Protein AF-F1W3H5-F1 (afdb_monomer_lite)

Radius of gyration: 28.34 Å; chains: 1; bounding box: 72×30×97 Å

Sequence (175 aa):
MPRRPPRSATGFAAATALFAIALFVLLGFVASNNARNGARAEFFHSTKDQMVAQRDLIANMLVLCRTVYPDGDNGSGFQKPYPVTPGDFLVSSLKCPKPNVSIWAGDASAMTPRPLAGFAPWRYLNDVTGVSISITALEAGSTFHRNLLDAVIAKVGSTQAVRSGDTLTITLVSP

pLDDT: mean 88.73, std 10.32, range [51.62, 98.06]

Foldseek 3Di:
DDDDPPDDPPVVVVVVVVVVVVVVVVVVVVVVVVVVVVVLVVLLVVLLVLVLVLVVLLLVLQVVQCVVCVVQACPQPFPGQGWAQDPVQASQCTAGSPPRHGSCPDPSVVVRRDDDPQKDGKGWHTHPQGTKIKIFGPDFPDPSQVVSLVVNCVVVDVVQWDDDRRMIMGHSTGD

Structure (mmCIF, N/CA/C/O backbone):
data_AF-F1W3H5-F1
#
_entry.id   AF-F1W3H5-F1
#
loop_
_atom_site.group_PDB
_atom_site.id
_atom_site.type_symbol
_atom_site.label_atom_id
_atom_site.label_alt_id
_atom_site.label_comp_id
_atom_site.label_asym_id
_atom_site.label_entity_id
_atom_site.label_seq_id
_atom_site.pdbx_PDB_ins_code
_atom_site.Cartn_x
_atom_site.Cartn_y
_atom_site.Cartn_z
_atom_site.occupancy
_atom_site.B_iso_or_equiv
_atom_site.auth_seq_id
_atom_site.auth_comp_id
_atom_site.auth_asym_id
_atom_site.auth_atom_id
_atom_site.pdbx_PDB_model_num
ATOM 1 N N . MET A 1 1 ? 53.454 -5.506 -72.165 1.00 51.62 1 MET A N 1
ATOM 2 C CA . MET A 1 1 ? 52.913 -6.040 -70.894 1.00 51.62 1 MET A CA 1
ATOM 3 C C . MET A 1 1 ? 52.067 -4.963 -70.212 1.00 51.62 1 MET A C 1
ATOM 5 O O . MET A 1 1 ? 52.634 -3.967 -69.780 1.00 51.62 1 MET A O 1
ATOM 9 N N . PRO A 1 2 ? 50.731 -5.099 -70.169 1.00 54.53 2 PRO A N 1
ATOM 10 C CA . PRO A 1 2 ? 49.841 -4.120 -69.541 1.00 54.53 2 PRO A CA 1
ATOM 11 C C . PRO A 1 2 ? 49.825 -4.277 -68.008 1.00 54.53 2 PRO A C 1
ATOM 13 O O . PRO A 1 2 ? 49.448 -5.327 -67.488 1.00 54.53 2 PRO A O 1
ATOM 16 N N . ARG A 1 3 ? 50.235 -3.232 -67.272 1.00 59.84 3 ARG A N 1
ATOM 17 C CA . ARG A 1 3 ? 50.103 -3.158 -65.805 1.00 59.84 3 ARG A CA 1
ATOM 18 C C . ARG A 1 3 ? 48.629 -2.942 -65.450 1.00 59.84 3 ARG A C 1
ATOM 20 O O . ARG A 1 3 ? 48.068 -1.899 -65.772 1.00 59.84 3 ARG A O 1
ATOM 27 N N . ARG A 1 4 ? 47.996 -3.919 -64.791 1.00 58.81 4 ARG A N 1
ATOM 28 C CA . ARG A 1 4 ? 46.657 -3.742 -64.203 1.00 58.81 4 ARG A CA 1
ATOM 29 C C . ARG A 1 4 ? 46.739 -2.715 -63.062 1.00 58.81 4 ARG A C 1
ATOM 31 O O . ARG A 1 4 ? 47.658 -2.829 -62.249 1.00 58.81 4 ARG A O 1
ATOM 38 N N . PRO A 1 5 ? 45.814 -1.742 -62.972 1.00 60.59 5 PRO A N 1
ATOM 39 C CA . PRO A 1 5 ? 45.798 -0.805 -61.858 1.00 60.59 5 PRO A CA 1
ATOM 40 C C . PRO A 1 5 ? 45.490 -1.546 -60.546 1.00 60.59 5 PRO A C 1
ATOM 42 O O . PRO A 1 5 ? 44.733 -2.526 -60.561 1.00 60.59 5 PRO A O 1
ATOM 45 N N . PRO A 1 6 ? 46.071 -1.112 -59.413 1.00 61.16 6 PRO A N 1
ATOM 46 C CA . PRO A 1 6 ? 45.784 -1.702 -58.114 1.00 61.16 6 PRO A CA 1
ATOM 47 C C . PRO A 1 6 ? 44.285 -1.581 -57.831 1.00 61.16 6 PRO A C 1
ATOM 49 O O . PRO A 1 6 ? 43.706 -0.497 -57.902 1.00 61.16 6 PRO A O 1
ATOM 52 N N . ARG A 1 7 ? 43.637 -2.718 -57.552 1.00 58.59 7 ARG A N 1
ATOM 53 C CA . ARG A 1 7 ? 42.231 -2.750 -57.145 1.00 58.59 7 ARG A CA 1
ATOM 54 C C . ARG A 1 7 ? 42.077 -1.898 -55.883 1.00 58.59 7 ARG A C 1
ATOM 56 O O . ARG A 1 7 ? 42.722 -2.159 -54.876 1.00 58.59 7 ARG A O 1
ATOM 63 N N . SER A 1 8 ? 41.240 -0.875 -56.012 1.00 55.62 8 SER A N 1
ATOM 64 C CA . SER A 1 8 ? 40.825 0.124 -55.028 1.00 55.62 8 SER A CA 1
ATOM 65 C C . SER A 1 8 ? 40.880 -0.345 -53.560 1.00 55.62 8 SER A C 1
ATOM 67 O O . SER A 1 8 ? 39.942 -0.956 -53.049 1.00 55.62 8 SER A O 1
ATOM 69 N N . ALA A 1 9 ? 41.978 -0.028 -52.865 1.00 59.03 9 ALA A N 1
ATOM 70 C CA . ALA A 1 9 ? 42.151 -0.261 -51.427 1.00 59.03 9 ALA A CA 1
ATOM 71 C C . ALA A 1 9 ? 41.175 0.567 -50.562 1.00 59.03 9 ALA A C 1
ATOM 73 O O . ALA A 1 9 ? 40.945 0.252 -49.395 1.00 59.03 9 ALA A O 1
ATOM 74 N N . THR A 1 10 ? 40.556 1.602 -51.138 1.00 59.06 10 THR A N 1
ATOM 75 C CA . THR A 1 10 ? 39.587 2.469 -50.457 1.00 59.06 10 THR A CA 1
ATOM 76 C C . THR A 1 10 ? 38.257 1.767 -50.177 1.00 59.06 10 THR A C 1
ATOM 78 O O . THR A 1 10 ? 37.626 2.066 -49.168 1.00 59.06 10 THR A O 1
ATOM 81 N N . GLY A 1 11 ? 37.853 0.784 -50.993 1.00 62.31 11 GLY A N 1
ATOM 82 C CA . GLY A 1 11 ? 36.617 0.020 -50.763 1.00 62.31 11 GLY A CA 1
ATOM 83 C C . GLY A 1 11 ? 36.686 -0.887 -49.529 1.00 62.31 11 GLY A C 1
ATOM 84 O O . GLY A 1 11 ? 35.730 -0.963 -48.760 1.00 62.31 11 GLY A O 1
ATOM 85 N N . PHE A 1 12 ? 37.838 -1.523 -49.295 1.00 68.81 12 PHE A N 1
ATOM 86 C CA . PHE A 1 12 ? 38.057 -2.362 -48.112 1.00 68.81 12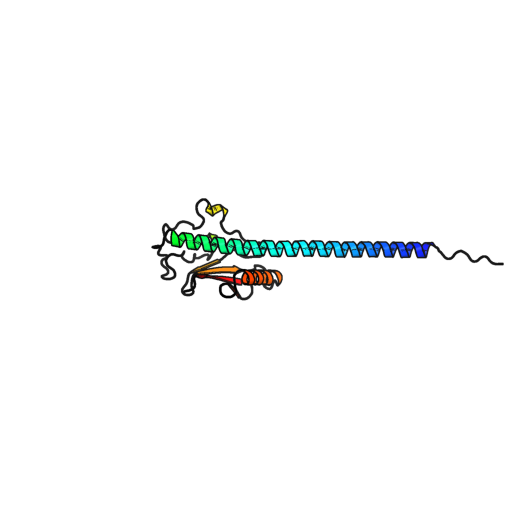 PHE A CA 1
ATOM 87 C C . PHE A 1 12 ? 38.146 -1.528 -46.827 1.00 68.81 12 PHE A C 1
ATOM 89 O O . PHE A 1 12 ? 37.549 -1.905 -45.824 1.00 68.81 12 PHE A O 1
ATOM 96 N N . ALA A 1 13 ? 38.826 -0.376 -46.869 1.00 70.50 13 ALA A N 1
ATOM 97 C CA . ALA A 1 13 ? 38.930 0.534 -45.727 1.00 70.50 13 ALA A CA 1
ATOM 98 C C . ALA A 1 13 ? 37.578 1.170 -45.342 1.00 70.50 13 ALA A C 1
ATOM 100 O O . ALA A 1 13 ? 37.280 1.337 -44.161 1.00 70.50 13 ALA A O 1
ATOM 101 N N . ALA A 1 14 ? 36.732 1.492 -46.325 1.00 71.75 14 ALA A N 1
ATOM 102 C CA . ALA A 1 14 ? 35.384 1.993 -46.065 1.00 71.75 14 ALA A CA 1
ATOM 103 C C . ALA A 1 14 ? 34.482 0.915 -45.437 1.00 71.75 14 ALA A C 1
ATOM 105 O O . ALA A 1 14 ? 33.750 1.197 -44.490 1.00 71.75 14 ALA A O 1
ATOM 106 N N . ALA A 1 15 ? 34.564 -0.331 -45.914 1.00 75.56 15 ALA A N 1
ATOM 107 C CA . ALA A 1 15 ? 33.793 -1.441 -45.359 1.00 75.56 15 ALA A CA 1
ATOM 108 C C . ALA A 1 15 ? 34.195 -1.764 -43.910 1.00 75.56 15 ALA A C 1
ATOM 110 O O . ALA A 1 15 ? 33.321 -1.953 -43.064 1.00 75.56 15 ALA A O 1
ATOM 111 N N . THR A 1 16 ? 35.494 -1.776 -43.592 1.00 78.50 16 THR A N 1
ATOM 112 C CA . THR A 1 16 ? 35.966 -1.998 -42.215 1.00 78.50 16 THR A CA 1
ATOM 113 C C . THR A 1 16 ? 35.574 -0.857 -41.279 1.00 78.50 16 THR A C 1
ATOM 115 O O . THR A 1 16 ? 35.165 -1.121 -40.149 1.00 78.50 16 THR A O 1
ATOM 118 N N . ALA A 1 17 ? 35.614 0.396 -41.744 1.00 78.94 17 ALA A N 1
ATOM 119 C CA . ALA A 1 17 ? 35.144 1.543 -40.968 1.00 78.94 17 ALA A CA 1
ATOM 120 C C . ALA A 1 17 ? 33.636 1.462 -40.665 1.00 78.94 17 ALA A C 1
ATOM 122 O O . ALA A 1 17 ? 33.226 1.670 -39.524 1.00 78.94 17 ALA A O 1
ATOM 123 N N . LEU A 1 18 ? 32.808 1.096 -41.650 1.00 83.62 18 LEU A N 1
ATOM 124 C CA . LEU A 1 18 ? 31.365 0.916 -41.449 1.00 83.62 18 LEU A CA 1
ATOM 125 C C . LEU A 1 18 ? 31.054 -0.237 -40.486 1.00 83.62 18 LEU A C 1
ATOM 127 O O . LEU A 1 18 ? 30.187 -0.093 -39.625 1.00 83.62 18 LEU A O 1
ATOM 131 N N . PHE A 1 19 ? 31.794 -1.346 -40.575 1.00 86.44 19 PHE A N 1
ATOM 132 C CA . PHE A 1 19 ? 31.677 -2.450 -39.619 1.00 86.44 19 PHE A CA 1
ATOM 133 C C . PHE A 1 19 ? 32.046 -2.028 -38.193 1.00 86.44 19 PHE A C 1
ATOM 135 O O . PHE A 1 19 ? 31.337 -2.379 -37.251 1.00 86.44 19 PHE A O 1
ATOM 142 N N . ALA A 1 20 ? 33.115 -1.245 -38.023 1.00 80.56 20 ALA A N 1
ATOM 143 C CA . ALA A 1 20 ? 33.510 -0.734 -36.714 1.00 80.56 20 ALA A CA 1
ATOM 144 C C . ALA A 1 20 ? 32.428 0.180 -36.116 1.00 80.56 20 ALA A C 1
ATOM 146 O O . ALA A 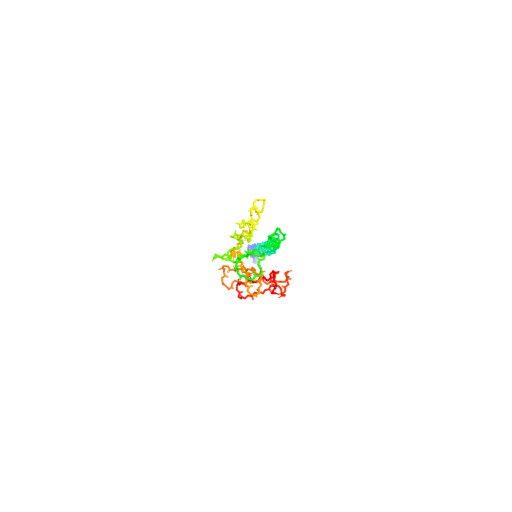1 20 ? 32.055 0.012 -34.957 1.00 80.56 20 ALA A O 1
ATOM 147 N N . ILE A 1 21 ? 31.865 1.096 -36.910 1.00 84.75 21 ILE A N 1
ATOM 148 C CA . ILE A 1 21 ? 30.775 1.980 -36.467 1.00 84.75 21 ILE A CA 1
ATOM 149 C C . ILE A 1 21 ? 29.539 1.164 -36.068 1.00 84.75 21 ILE A C 1
ATOM 151 O O . ILE A 1 21 ? 28.978 1.394 -34.998 1.00 84.75 21 ILE A O 1
ATOM 155 N N . ALA A 1 22 ? 29.140 0.179 -36.879 1.00 82.25 22 ALA A N 1
ATOM 156 C CA . ALA A 1 22 ? 28.014 -0.697 -36.561 1.00 82.25 22 ALA A CA 1
ATOM 157 C C . ALA A 1 22 ? 28.231 -1.453 -35.239 1.00 82.25 22 ALA A C 1
ATOM 159 O O . ALA A 1 22 ? 27.316 -1.538 -34.418 1.00 82.25 22 ALA A O 1
ATOM 160 N N . LEU A 1 23 ? 29.452 -1.937 -34.990 1.00 87.38 23 LEU A N 1
ATOM 161 C CA . LEU A 1 23 ? 29.807 -2.591 -33.733 1.00 87.38 23 LEU A CA 1
ATOM 162 C C . LEU A 1 23 ? 29.679 -1.636 -32.536 1.00 87.38 23 LEU A C 1
ATOM 164 O O . LEU A 1 23 ? 29.082 -2.005 -31.526 1.00 87.38 23 LEU A O 1
ATOM 168 N N . PHE A 1 24 ? 30.173 -0.399 -32.648 1.00 82.62 24 PHE A N 1
ATOM 169 C CA . PHE A 1 24 ? 30.051 0.595 -31.575 1.00 82.62 24 PHE A CA 1
ATOM 170 C C . PHE A 1 24 ? 28.596 0.964 -31.273 1.00 82.62 24 PHE A C 1
ATOM 172 O O . PHE A 1 24 ? 28.231 1.088 -30.104 1.00 82.62 24 PHE A O 1
ATOM 179 N N . VAL A 1 25 ? 27.747 1.087 -32.297 1.00 87.50 25 VAL A N 1
ATOM 180 C CA . VAL A 1 25 ? 26.312 1.354 -32.108 1.00 87.50 25 VAL A CA 1
ATOM 181 C C . VAL A 1 25 ? 25.629 0.192 -31.383 1.00 87.50 25 VAL A C 1
ATOM 183 O O . VAL A 1 25 ? 24.865 0.426 -30.446 1.00 87.50 25 VAL A O 1
ATOM 186 N N . LEU A 1 26 ? 25.933 -1.057 -31.752 1.00 83.00 26 LEU A N 1
ATOM 187 C CA . LEU A 1 26 ? 25.385 -2.238 -31.078 1.00 83.00 26 LEU A CA 1
ATOM 188 C C . LEU A 1 26 ? 25.827 -2.316 -29.612 1.00 83.00 26 LEU A C 1
ATOM 190 O O . LEU A 1 26 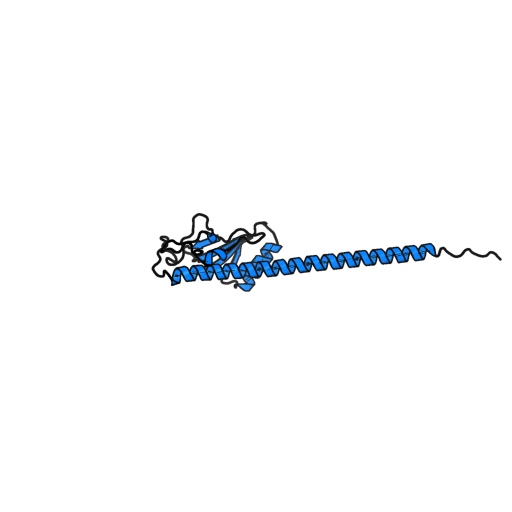? 24.995 -2.545 -28.736 1.00 83.00 26 LEU A O 1
ATOM 194 N N . LEU A 1 27 ? 27.108 -2.065 -29.326 1.00 80.50 27 LEU A N 1
ATOM 195 C CA . LEU A 1 27 ? 27.617 -2.022 -27.952 1.00 80.50 27 LEU A CA 1
ATOM 196 C C . LEU A 1 27 ? 26.957 -0.900 -27.139 1.00 80.50 27 LEU A C 1
ATOM 198 O O . LEU A 1 27 ? 26.564 -1.125 -25.995 1.00 80.50 27 LEU A O 1
ATOM 202 N N . GLY A 1 28 ? 26.764 0.279 -27.7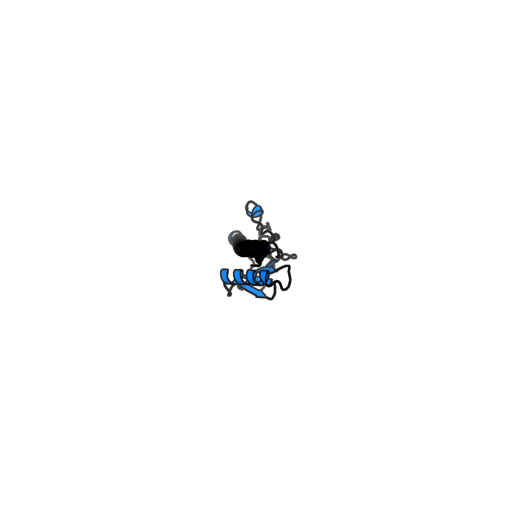39 1.00 73.19 28 GLY A N 1
ATOM 203 C CA . GLY A 1 28 ? 26.042 1.391 -27.117 1.00 73.19 28 GLY A CA 1
ATOM 204 C C . GLY A 1 28 ? 24.581 1.051 -26.811 1.00 73.19 28 GLY A C 1
ATOM 205 O O . GLY A 1 28 ? 24.087 1.357 -25.724 1.00 73.19 28 GLY A O 1
ATOM 206 N N . PHE A 1 29 ? 23.896 0.360 -27.724 1.00 80.69 29 PHE A N 1
ATOM 207 C CA . PHE A 1 29 ? 22.524 -0.103 -27.516 1.00 80.69 29 PHE A CA 1
ATOM 208 C C . PHE A 1 29 ? 22.429 -1.135 -26.384 1.00 80.69 29 PHE A C 1
ATOM 210 O O . PHE A 1 29 ? 21.586 -0.997 -25.498 1.00 80.69 29 PHE A O 1
ATOM 217 N N . VAL A 1 30 ? 23.321 -2.130 -26.364 1.00 76.12 30 VAL A N 1
ATOM 218 C CA . VAL A 1 30 ? 23.376 -3.148 -25.300 1.00 76.12 30 VAL A CA 1
ATOM 219 C C . VAL A 1 30 ? 23.664 -2.504 -23.942 1.00 76.12 30 VAL A C 1
ATOM 221 O O . VAL A 1 30 ? 22.967 -2.793 -22.968 1.00 76.12 30 VAL A O 1
ATOM 224 N N . ALA A 1 31 ? 24.630 -1.584 -23.876 1.00 69.56 31 ALA A N 1
ATOM 225 C CA . ALA A 1 31 ? 24.945 -0.849 -22.654 1.00 69.56 31 ALA A CA 1
ATOM 226 C C . ALA A 1 31 ? 23.751 -0.010 -22.164 1.00 69.56 31 ALA A C 1
ATOM 228 O O . ALA A 1 31 ? 23.416 -0.045 -20.979 1.00 69.56 31 ALA A O 1
ATOM 229 N N . SER A 1 32 ? 23.056 0.685 -23.072 1.00 76.81 32 SER A N 1
ATOM 230 C CA . SER A 1 32 ? 21.858 1.467 -22.742 1.00 76.81 32 SER A CA 1
ATOM 231 C C . SER A 1 32 ? 20.715 0.590 -22.224 1.00 76.81 32 SER A C 1
ATOM 233 O O . SER A 1 32 ? 20.063 0.936 -21.236 1.00 76.81 32 SER A O 1
ATOM 235 N N . ASN A 1 33 ? 20.491 -0.570 -22.846 1.00 75.12 33 ASN A N 1
ATOM 236 C CA . ASN A 1 33 ? 19.457 -1.508 -22.424 1.00 75.12 33 ASN A CA 1
ATOM 237 C C . ASN A 1 33 ? 19.751 -2.081 -21.028 1.00 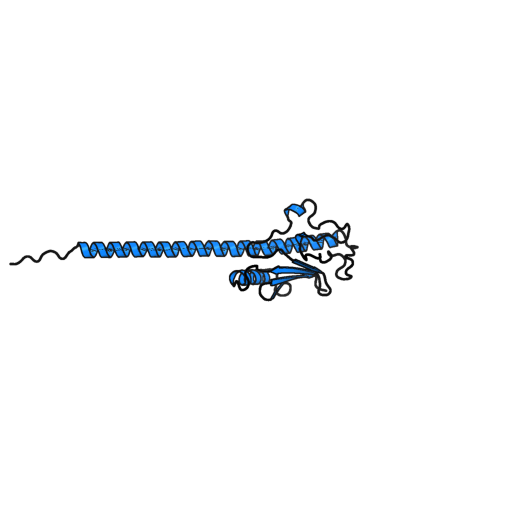75.12 33 ASN A C 1
ATOM 239 O O . ASN A 1 33 ? 18.869 -2.100 -20.171 1.00 75.12 33 ASN A O 1
ATOM 243 N N . ASN A 1 34 ? 21.003 -2.466 -20.760 1.00 73.50 34 ASN A N 1
ATOM 244 C CA . ASN A 1 34 ? 21.418 -2.951 -19.442 1.00 73.50 34 ASN A CA 1
ATOM 245 C C . ASN A 1 34 ? 21.270 -1.882 -18.352 1.00 73.50 34 ASN A C 1
ATOM 247 O O . ASN A 1 34 ? 20.738 -2.182 -17.285 1.00 73.50 34 ASN A O 1
ATOM 251 N N . ALA A 1 35 ? 21.659 -0.633 -18.627 1.00 74.56 35 ALA A N 1
ATOM 252 C CA . ALA A 1 35 ? 21.497 0.466 -17.676 1.00 74.56 35 ALA A CA 1
ATOM 253 C C . ALA A 1 35 ? 20.017 0.719 -17.329 1.00 74.56 35 ALA A C 1
ATOM 255 O O . ALA A 1 35 ? 19.662 0.870 -16.160 1.00 74.56 35 ALA A O 1
ATOM 256 N N . ARG A 1 36 ? 19.127 0.699 -18.332 1.00 78.00 36 ARG A N 1
ATOM 257 C CA . ARG A 1 36 ? 17.677 0.864 -18.127 1.00 78.00 36 ARG A CA 1
ATOM 258 C C . ARG A 1 36 ? 17.063 -0.297 -17.346 1.00 78.00 36 ARG A C 1
ATOM 260 O O . ARG A 1 36 ? 16.213 -0.067 -16.488 1.00 78.00 36 ARG A O 1
ATOM 267 N N . ASN A 1 37 ? 17.487 -1.528 -17.627 1.00 81.69 37 ASN A N 1
ATOM 268 C CA . ASN A 1 37 ? 16.997 -2.712 -16.921 1.00 81.69 37 ASN A CA 1
ATOM 269 C C . ASN A 1 37 ? 17.465 -2.737 -15.461 1.00 81.69 37 ASN A C 1
ATOM 271 O O . ASN A 1 37 ? 16.663 -3.048 -14.584 1.00 81.69 37 ASN A O 1
ATOM 275 N N . GLY A 1 38 ? 18.712 -2.336 -15.195 1.00 84.62 38 GLY A N 1
ATOM 276 C CA . GLY A 1 38 ? 19.236 -2.185 -13.836 1.00 84.62 38 GLY A CA 1
ATOM 277 C C . GLY A 1 38 ? 18.439 -1.167 -13.020 1.00 84.62 38 GLY A C 1
ATOM 278 O O . GLY A 1 38 ? 17.921 -1.506 -11.960 1.00 84.62 38 GLY A O 1
ATOM 279 N N . ALA A 1 39 ? 18.233 0.037 -13.563 1.00 84.31 39 ALA A N 1
ATOM 280 C CA . ALA A 1 39 ? 17.453 1.081 -12.893 1.00 84.31 39 ALA A CA 1
ATOM 281 C C . ALA A 1 39 ? 15.998 0.652 -12.615 1.00 84.31 39 ALA A C 1
ATOM 283 O O . ALA A 1 39 ? 15.442 0.957 -11.562 1.00 84.31 39 ALA A O 1
ATOM 284 N N . ARG A 1 40 ? 15.372 -0.094 -13.538 1.00 85.69 40 ARG A N 1
ATOM 285 C CA . ARG A 1 40 ? 14.020 -0.644 -13.340 1.00 85.69 40 ARG A CA 1
ATOM 286 C C . ARG A 1 40 ? 13.972 -1.700 -12.241 1.00 85.69 40 ARG A C 1
ATOM 288 O O . ARG A 1 40 ? 13.027 -1.694 -11.456 1.00 85.69 40 ARG A O 1
ATOM 295 N N . ALA A 1 41 ? 14.956 -2.594 -12.187 1.00 88.00 41 ALA A N 1
ATOM 296 C CA . ALA A 1 41 ? 15.039 -3.611 -11.143 1.00 88.00 41 ALA A CA 1
ATOM 297 C C . ALA A 1 41 ? 15.251 -2.970 -9.764 1.00 88.00 41 ALA A C 1
ATOM 299 O O . ALA A 1 41 ? 14.559 -3.318 -8.811 1.00 88.00 41 ALA A O 1
ATOM 300 N N . GLU A 1 42 ? 16.140 -1.983 -9.668 1.00 89.69 42 GLU A N 1
ATOM 301 C CA . GLU A 1 42 ? 16.373 -1.238 -8.430 1.00 89.69 42 GLU A CA 1
ATOM 302 C C . GLU A 1 42 ? 15.115 -0.489 -7.972 1.00 89.69 42 GLU A C 1
ATOM 304 O O . GLU A 1 42 ? 14.712 -0.602 -6.813 1.00 89.69 42 GLU A O 1
ATOM 309 N N . PHE A 1 43 ? 14.428 0.193 -8.893 1.00 89.56 43 PHE A N 1
ATOM 310 C CA . PHE A 1 43 ? 13.157 0.855 -8.603 1.00 89.56 43 PHE A CA 1
ATOM 311 C C . PHE A 1 43 ? 12.080 -0.130 -8.127 1.00 89.56 43 PHE A C 1
ATOM 313 O O . PHE A 1 43 ? 11.352 0.157 -7.174 1.00 89.56 43 PHE A O 1
ATOM 320 N N . PHE A 1 44 ? 11.996 -1.304 -8.758 1.00 93.69 44 PHE A N 1
ATOM 321 C CA . PHE A 1 44 ? 11.078 -2.369 -8.363 1.00 93.69 44 PHE A CA 1
ATOM 322 C C . PHE A 1 44 ? 11.362 -2.852 -6.937 1.00 93.69 44 PHE A C 1
ATOM 324 O O . PHE A 1 44 ? 10.451 -2.902 -6.111 1.00 93.69 44 PHE A O 1
ATOM 331 N N . HIS A 1 45 ? 12.622 -3.168 -6.626 1.00 93.69 45 HIS A N 1
ATOM 332 C CA . HIS A 1 45 ? 13.020 -3.629 -5.298 1.00 93.69 45 HIS A CA 1
ATOM 333 C C . HIS A 1 45 ? 12.778 -2.566 -4.227 1.00 93.69 45 HIS A C 1
ATOM 335 O O . HIS A 1 45 ? 12.122 -2.865 -3.231 1.00 93.69 45 HIS A O 1
ATOM 341 N N . SER A 1 46 ? 13.215 -1.330 -4.476 1.00 94.31 46 SER A N 1
ATOM 342 C CA . SER A 1 46 ? 13.039 -0.201 -3.560 1.00 94.31 46 SER A CA 1
ATOM 343 C C . SER A 1 46 ? 11.562 0.070 -3.270 1.00 94.31 46 SER A C 1
ATOM 345 O O . SER A 1 46 ? 11.163 0.159 -2.112 1.00 94.31 46 SER A O 1
ATOM 347 N N . THR A 1 47 ? 10.715 0.107 -4.302 1.00 94.81 47 THR A N 1
ATOM 348 C CA . THR A 1 47 ? 9.275 0.357 -4.130 1.00 94.81 47 THR A CA 1
ATOM 349 C C . THR A 1 47 ? 8.590 -0.788 -3.382 1.00 94.81 47 THR A C 1
ATOM 351 O O . THR A 1 47 ? 7.783 -0.548 -2.485 1.00 94.81 47 THR A O 1
ATOM 354 N N . LYS A 1 48 ? 8.939 -2.041 -3.694 1.00 95.56 48 LYS A N 1
ATOM 355 C CA . LYS A 1 48 ? 8.433 -3.221 -2.979 1.00 95.56 48 LYS A CA 1
ATOM 356 C C . LYS A 1 48 ? 8.849 -3.199 -1.501 1.00 95.56 48 LYS A C 1
ATOM 358 O O . LYS A 1 48 ? 8.014 -3.445 -0.635 1.00 95.56 48 LYS A O 1
ATOM 363 N N . ASP A 1 49 ? 10.105 -2.878 -1.193 1.00 95.19 49 ASP A N 1
ATOM 364 C CA . ASP A 1 49 ? 10.579 -2.791 0.195 1.00 95.19 49 ASP A CA 1
ATOM 365 C C . ASP A 1 49 ? 9.919 -1.618 0.943 1.00 95.19 49 ASP A C 1
ATOM 367 O O . ASP A 1 49 ? 9.517 -1.776 2.096 1.00 95.19 49 ASP A O 1
ATOM 371 N N . GLN A 1 50 ? 9.695 -0.479 0.276 1.00 95.50 50 GLN A N 1
ATOM 372 C CA . GLN A 1 50 ? 8.926 0.640 0.831 1.00 95.50 50 GLN A CA 1
ATOM 373 C C . GLN A 1 50 ? 7.470 0.260 1.130 1.00 95.50 50 GLN A C 1
ATOM 375 O O . GLN A 1 50 ? 6.957 0.639 2.180 1.00 95.50 50 GLN A O 1
ATOM 380 N N . MET A 1 51 ? 6.803 -0.505 0.257 1.00 96.50 51 MET A N 1
ATOM 381 C CA . MET A 1 51 ? 5.441 -0.994 0.514 1.00 96.50 51 MET A CA 1
ATOM 382 C C . MET A 1 51 ? 5.365 -1.866 1.760 1.00 96.50 51 MET A C 1
ATOM 384 O O . MET A 1 51 ? 4.470 -1.682 2.584 1.00 96.50 51 MET A O 1
ATOM 388 N N . VAL A 1 52 ? 6.304 -2.802 1.902 1.00 96.44 52 VAL A N 1
ATOM 389 C CA . VAL A 1 52 ? 6.364 -3.694 3.066 1.00 96.44 52 VAL A CA 1
ATOM 390 C C . VAL A 1 52 ? 6.640 -2.887 4.335 1.00 96.44 52 VAL A C 1
ATOM 392 O O . VAL A 1 52 ? 5.914 -3.033 5.314 1.00 96.44 52 VAL A O 1
ATOM 395 N N . ALA A 1 53 ? 7.601 -1.961 4.294 1.00 95.69 53 ALA A N 1
ATOM 396 C CA . ALA A 1 53 ? 7.910 -1.092 5.426 1.00 95.69 53 ALA A CA 1
ATOM 397 C C . ALA A 1 53 ? 6.714 -0.213 5.837 1.00 95.69 53 ALA A C 1
ATOM 399 O O . ALA A 1 53 ? 6.423 -0.087 7.025 1.00 95.69 53 ALA A O 1
ATOM 400 N N . GLN A 1 54 ? 5.987 0.364 4.872 1.00 96.00 54 GLN A N 1
ATOM 401 C CA . GLN A 1 54 ? 4.772 1.130 5.160 1.00 96.00 54 GLN A CA 1
ATOM 402 C C . GLN A 1 54 ? 3.675 0.247 5.758 1.00 96.00 54 GLN A C 1
ATOM 404 O O . GLN A 1 54 ? 3.053 0.654 6.736 1.00 96.00 54 GLN A O 1
ATOM 409 N N . ARG A 1 55 ? 3.459 -0.966 5.234 1.00 95.88 55 ARG A N 1
ATOM 410 C CA . ARG A 1 55 ? 2.511 -1.928 5.815 1.00 95.88 55 ARG A CA 1
ATOM 411 C C . ARG A 1 55 ? 2.847 -2.228 7.272 1.00 95.88 55 ARG A C 1
ATOM 413 O O . ARG A 1 55 ? 1.954 -2.178 8.115 1.00 95.88 55 ARG A O 1
ATOM 420 N N . ASP A 1 56 ? 4.108 -2.538 7.565 1.00 95.81 56 ASP A N 1
ATOM 421 C CA . ASP A 1 56 ? 4.544 -2.904 8.916 1.00 95.81 56 ASP A CA 1
ATOM 422 C C . ASP A 1 56 ? 4.411 -1.727 9.878 1.00 95.81 56 ASP A C 1
ATOM 424 O O . ASP A 1 56 ? 3.925 -1.887 10.996 1.00 95.81 56 ASP A O 1
ATOM 428 N N . LEU A 1 57 ? 4.751 -0.522 9.420 1.00 95.50 57 LEU A N 1
ATOM 429 C CA . LEU A 1 57 ? 4.525 0.696 10.181 1.00 95.50 57 LEU A CA 1
ATOM 430 C C . LEU A 1 57 ? 3.037 0.893 10.505 1.00 95.50 57 LEU A C 1
ATOM 432 O O . LEU A 1 57 ? 2.695 1.129 11.660 1.00 95.50 57 LEU A O 1
ATOM 436 N N . ILE A 1 58 ? 2.148 0.770 9.514 1.00 96.31 58 ILE A N 1
ATOM 437 C CA . ILE A 1 58 ? 0.701 0.921 9.721 1.00 96.31 58 ILE A CA 1
ATOM 438 C C . ILE A 1 58 ? 0.195 -0.111 10.729 1.00 96.31 58 ILE A C 1
ATOM 440 O O . ILE A 1 58 ? -0.505 0.249 11.674 1.00 96.31 58 ILE A O 1
ATOM 444 N N . ALA A 1 59 ? 0.586 -1.377 10.570 1.00 96.00 59 ALA A N 1
ATOM 445 C CA . ALA A 1 59 ? 0.221 -2.442 11.496 1.00 96.00 59 ALA A CA 1
ATOM 446 C C . ALA A 1 59 ? 0.698 -2.142 12.927 1.00 96.00 59 ALA A C 1
ATOM 448 O O . ALA A 1 59 ? -0.089 -2.242 13.868 1.00 96.00 59 ALA A O 1
ATOM 449 N N . ASN A 1 60 ? 1.947 -1.701 13.090 1.00 94.94 60 ASN A N 1
ATOM 450 C CA . ASN A 1 60 ? 2.510 -1.350 14.391 1.00 94.94 60 ASN A CA 1
ATOM 451 C C . ASN A 1 60 ? 1.776 -0.173 15.042 1.00 94.94 60 ASN A C 1
ATOM 453 O O . ASN A 1 60 ? 1.478 -0.235 16.231 1.00 94.94 60 ASN A O 1
ATOM 457 N N . MET A 1 61 ? 1.421 0.867 14.282 1.00 94.81 61 MET A N 1
ATOM 458 C CA . MET A 1 61 ? 0.675 2.011 14.820 1.00 94.81 61 MET A CA 1
ATOM 459 C C . MET A 1 61 ? -0.759 1.639 15.214 1.00 94.81 61 MET A C 1
ATOM 461 O O . MET A 1 61 ? -1.262 2.103 16.237 1.00 94.81 61 MET A O 1
ATOM 465 N N . LEU A 1 62 ? -1.407 0.752 14.455 1.00 94.88 62 LEU A N 1
ATOM 466 C CA . LEU A 1 62 ? -2.720 0.207 14.811 1.00 94.88 62 LEU A CA 1
ATOM 467 C C . LEU A 1 62 ? -2.660 -0.624 16.099 1.00 94.88 62 LEU A C 1
ATOM 469 O O . LEU A 1 62 ? -3.501 -0.459 16.985 1.00 94.88 62 LEU A O 1
ATOM 473 N N . VAL A 1 63 ? -1.649 -1.488 16.226 1.00 94.19 63 VAL A N 1
ATOM 474 C CA . VAL A 1 63 ? -1.404 -2.271 17.446 1.00 94.19 63 VAL A CA 1
ATOM 475 C C . VAL A 1 63 ? -1.077 -1.358 18.625 1.00 94.19 63 VAL A C 1
ATOM 477 O O . VAL A 1 63 ? -1.577 -1.591 19.724 1.00 94.19 63 VAL A O 1
ATOM 480 N N . LEU A 1 64 ? -0.302 -0.293 18.411 1.00 92.12 64 LEU A N 1
ATOM 481 C CA . LEU A 1 64 ? 0.004 0.695 19.439 1.00 92.12 64 LEU A CA 1
ATOM 482 C C . LEU A 1 64 ? -1.266 1.393 19.937 1.00 92.12 64 LEU A C 1
ATOM 484 O O . LEU A 1 64 ? -1.475 1.424 21.147 1.00 92.12 64 LEU A O 1
ATOM 488 N N . CYS A 1 65 ? -2.151 1.869 19.049 1.00 91.25 65 CYS A N 1
ATOM 489 C CA . CYS A 1 65 ? -3.447 2.428 19.465 1.00 91.25 65 CYS A CA 1
ATOM 490 C C . CYS A 1 65 ? -4.214 1.461 20.366 1.00 91.25 65 CYS A C 1
ATOM 492 O O . CYS A 1 65 ? -4.670 1.855 21.436 1.00 91.25 65 CYS A O 1
ATOM 494 N N . ARG A 1 66 ? -4.329 0.194 19.955 1.00 92.75 66 ARG A N 1
ATOM 495 C CA . ARG A 1 66 ? -5.017 -0.834 20.743 1.00 92.75 66 ARG A CA 1
ATOM 496 C C . ARG A 1 66 ? -4.338 -1.082 22.090 1.00 92.75 66 ARG A C 1
ATOM 498 O O . ARG A 1 66 ? -5.019 -1.320 23.077 1.00 92.75 66 ARG A O 1
ATOM 505 N N . THR A 1 67 ? -3.011 -1.083 22.125 1.00 92.25 67 THR A N 1
ATOM 506 C CA . THR A 1 67 ? -2.238 -1.422 23.330 1.00 92.25 67 THR A CA 1
ATOM 507 C C . THR A 1 67 ? -2.285 -0.291 24.351 1.00 92.25 67 THR A C 1
ATOM 509 O O . THR A 1 67 ? -2.410 -0.545 25.544 1.00 92.25 67 THR A O 1
ATOM 512 N N . VAL A 1 68 ? -2.217 0.958 23.886 1.00 90.75 68 VAL A N 1
ATOM 513 C CA . VAL A 1 68 ? -2.312 2.150 24.739 1.00 90.75 68 VAL A CA 1
ATOM 514 C C . VAL A 1 68 ? -3.759 2.390 25.185 1.00 90.75 68 VAL A C 1
ATOM 516 O O . VAL A 1 68 ? -3.987 2.852 26.301 1.00 90.75 68 VAL A O 1
ATOM 519 N N . TYR A 1 69 ? -4.740 2.038 24.347 1.00 89.44 69 TYR A N 1
ATOM 520 C CA . TYR A 1 69 ? -6.167 2.247 24.606 1.00 89.44 69 TYR A CA 1
ATOM 521 C C . TYR A 1 69 ? -6.975 0.947 24.448 1.00 89.44 69 TYR A C 1
ATOM 523 O O . TYR A 1 69 ? -7.816 0.847 23.549 1.00 89.44 69 TYR A O 1
ATOM 531 N N . PRO A 1 70 ? -6.758 -0.053 25.325 1.00 89.25 70 PRO A N 1
ATOM 532 C CA . PRO A 1 70 ? -7.410 -1.360 25.216 1.00 89.25 70 PRO A CA 1
ATOM 533 C C . PRO A 1 70 ? -8.933 -1.277 25.379 1.00 89.25 70 PRO A C 1
ATOM 535 O O . PRO A 1 70 ? -9.657 -2.011 24.712 1.00 89.25 70 PRO A O 1
ATOM 538 N N . ASP A 1 71 ? -9.416 -0.323 26.180 1.00 89.94 71 ASP A N 1
ATOM 539 C CA . ASP A 1 71 ? -10.844 -0.041 26.397 1.00 89.94 71 ASP A CA 1
ATOM 540 C C . ASP A 1 71 ? -11.409 0.994 25.397 1.00 89.94 71 ASP A C 1
ATOM 542 O O . ASP A 1 71 ? -12.413 1.681 25.654 1.00 89.94 71 ASP A O 1
ATOM 546 N N . GLY A 1 72 ? -10.712 1.185 24.272 1.00 87.19 72 GLY A N 1
ATOM 547 C CA . GLY A 1 72 ? -11.174 1.988 23.150 1.00 87.19 72 GLY A CA 1
ATOM 548 C C . GLY A 1 72 ? -12.457 1.404 22.561 1.00 87.19 72 GLY A C 1
ATOM 549 O O . GLY A 1 72 ? -12.545 0.203 22.316 1.00 87.19 72 GLY A O 1
ATOM 550 N N . ASP A 1 73 ? -13.451 2.262 22.327 1.00 90.25 73 ASP A N 1
ATOM 551 C CA . ASP A 1 73 ? -14.658 1.888 21.591 1.00 90.25 73 ASP A CA 1
ATOM 552 C C . ASP A 1 73 ? -14.778 2.792 20.370 1.00 90.25 73 ASP A C 1
ATOM 554 O O . ASP A 1 73 ? -14.937 4.007 20.488 1.00 90.25 73 ASP A O 1
ATOM 558 N N . ASN A 1 74 ? -14.631 2.186 19.197 1.00 89.19 74 ASN A N 1
ATOM 559 C CA . ASN A 1 74 ? -14.701 2.863 17.911 1.00 89.19 74 ASN A CA 1
ATOM 560 C C . ASN A 1 74 ? -16.146 3.087 17.419 1.00 89.19 74 ASN A C 1
ATOM 562 O O . ASN A 1 74 ? -16.338 3.625 16.331 1.00 89.19 74 ASN A O 1
ATOM 566 N N . GLY A 1 75 ? -17.158 2.654 18.183 1.00 85.81 75 GLY A N 1
ATOM 567 C CA . GLY A 1 75 ? -18.580 2.827 17.877 1.00 85.81 75 GLY A CA 1
ATOM 568 C C . GLY A 1 75 ? -19.136 1.893 16.797 1.00 85.81 75 GLY A C 1
ATOM 569 O O . GLY A 1 75 ? -20.344 1.879 16.584 1.00 85.81 75 GLY A O 1
ATOM 570 N N . SER A 1 76 ? -18.294 1.093 16.134 1.00 83.06 76 SER A N 1
ATOM 571 C CA . SER A 1 76 ? -18.706 0.189 15.047 1.00 83.06 76 SER A CA 1
ATOM 572 C C . SER A 1 76 ? -19.122 -1.205 15.524 1.00 83.06 76 SER A C 1
ATOM 574 O O . SER A 1 76 ? -19.703 -1.970 14.762 1.00 83.06 76 SER A O 1
ATOM 576 N N . GLY A 1 77 ? -18.811 -1.561 16.776 1.00 79.31 77 GLY A N 1
ATOM 577 C CA . GLY A 1 77 ? -19.058 -2.897 17.331 1.00 79.31 77 GLY A CA 1
ATOM 578 C C . GLY A 1 77 ? -18.040 -3.965 16.912 1.00 79.31 77 GLY A C 1
ATOM 579 O O . GLY A 1 77 ? -17.919 -4.968 17.613 1.00 79.31 77 GLY A O 1
ATOM 580 N N . PHE A 1 78 ? -17.258 -3.732 15.853 1.00 85.31 78 PHE A N 1
ATOM 581 C CA . PHE A 1 78 ? -16.228 -4.644 15.347 1.00 85.31 78 PHE A CA 1
ATOM 582 C C . PHE A 1 78 ? -14.833 -4.153 15.718 1.00 85.31 78 PHE A C 1
ATOM 584 O O . PHE A 1 78 ? -14.539 -2.958 15.626 1.00 85.31 78 PHE A O 1
ATOM 591 N N . GLN A 1 79 ? -13.991 -5.084 16.187 1.00 90.44 79 GLN A N 1
ATOM 592 C CA . GLN A 1 79 ? -12.597 -4.837 16.580 1.00 90.44 79 GLN A CA 1
ATOM 593 C C . GLN A 1 79 ? -12.440 -3.496 17.325 1.00 90.44 79 GLN A C 1
ATOM 595 O O . GLN A 1 79 ? -11.624 -2.652 16.958 1.00 90.44 79 GLN A O 1
ATOM 600 N N . LYS A 1 80 ? -13.282 -3.285 18.352 1.00 91.94 80 LYS A N 1
ATOM 601 C CA . LYS A 1 80 ? -13.495 -1.996 19.041 1.00 91.94 80 LYS A CA 1
ATOM 602 C C . LYS A 1 80 ? -12.221 -1.224 19.421 1.00 91.94 80 LYS A C 1
ATOM 604 O O . LYS A 1 80 ? -12.232 -0.003 19.256 1.00 91.94 80 LYS A O 1
ATOM 609 N N . PRO A 1 81 ? -11.133 -1.883 19.876 1.00 91.12 81 PRO A N 1
ATOM 610 C CA . PRO A 1 81 ? -9.899 -1.184 20.237 1.00 91.12 81 PRO A CA 1
ATOM 611 C C . PRO A 1 81 ? -9.140 -0.581 19.042 1.00 91.12 81 PRO A C 1
ATOM 613 O O . PRO A 1 81 ? -8.254 0.251 19.232 1.00 91.12 81 PRO A O 1
ATOM 616 N N . TYR A 1 82 ? -9.453 -0.992 17.811 1.00 94.25 82 TYR A N 1
ATOM 617 C CA . TYR A 1 82 ? -8.850 -0.453 16.594 1.00 94.25 82 TYR A CA 1
ATOM 618 C C . TYR A 1 82 ? -9.615 0.776 16.087 1.00 94.25 82 TYR A C 1
ATOM 620 O O . TYR A 1 82 ? -10.828 0.871 16.294 1.00 94.25 82 TYR A O 1
ATOM 628 N N . PRO A 1 83 ? -8.946 1.704 15.374 1.00 94.44 83 PRO A N 1
ATOM 629 C CA . PRO A 1 83 ? -9.595 2.842 14.730 1.00 94.44 83 PRO A CA 1
ATOM 630 C C . PRO A 1 83 ? -10.849 2.460 13.941 1.00 94.44 83 PRO A C 1
ATOM 632 O O . PRO A 1 83 ? -10.900 1.413 13.285 1.00 94.44 83 PRO A O 1
ATOM 635 N N . VAL A 1 84 ? -11.852 3.336 13.978 1.00 94.44 84 VAL A N 1
ATOM 636 C CA . VAL A 1 84 ? -13.002 3.244 13.072 1.00 94.44 84 VAL A CA 1
ATOM 637 C C . VAL A 1 84 ? -12.543 3.526 11.643 1.00 94.44 84 VAL A C 1
ATOM 639 O O . VAL A 1 84 ? -11.619 4.314 11.429 1.00 94.44 84 VAL A O 1
ATOM 642 N N . THR A 1 85 ? -13.190 2.898 10.664 1.00 91.69 85 THR A N 1
ATOM 643 C CA . THR A 1 85 ? -12.990 3.240 9.254 1.00 91.69 85 THR A CA 1
ATOM 644 C C . THR A 1 85 ? -13.360 4.709 9.022 1.00 91.69 85 THR A C 1
ATOM 646 O O . THR A 1 85 ? -14.516 5.075 9.249 1.00 91.69 85 THR A O 1
ATOM 649 N N . PRO A 1 86 ? -12.421 5.571 8.594 1.00 89.56 86 PRO A N 1
ATOM 650 C CA . PRO A 1 86 ? -12.739 6.961 8.308 1.00 89.56 86 PRO A CA 1
ATOM 651 C C . PRO A 1 86 ? -13.543 7.052 7.004 1.00 89.56 86 PRO A C 1
ATOM 653 O O . PRO A 1 86 ? -13.429 6.191 6.134 1.00 89.56 86 PRO A O 1
ATOM 656 N N . GLY A 1 87 ? -14.350 8.105 6.839 1.00 88.56 87 GLY A N 1
ATOM 657 C CA . GLY A 1 87 ? -15.214 8.254 5.656 1.00 88.56 87 GLY A CA 1
ATOM 658 C C . GLY A 1 87 ? -14.453 8.378 4.328 1.00 88.56 87 GLY A C 1
ATOM 659 O O . GLY A 1 87 ? -14.970 7.997 3.281 1.00 88.56 87 GLY A O 1
ATOM 660 N N . ASP A 1 88 ? -13.212 8.866 4.370 1.00 89.31 88 ASP A N 1
ATOM 661 C CA . ASP A 1 88 ? -12.296 8.923 3.224 1.00 89.31 88 ASP A CA 1
ATOM 662 C C . ASP A 1 88 ? -11.514 7.614 3.010 1.00 89.31 88 ASP A C 1
ATOM 664 O O . ASP A 1 88 ? -10.823 7.457 2.003 1.00 89.31 88 ASP A O 1
ATOM 668 N N . PHE A 1 89 ? -11.651 6.658 3.935 1.00 94.62 89 PHE A N 1
ATOM 669 C CA . PHE A 1 89 ? -10.917 5.400 4.007 1.00 94.62 89 PHE A CA 1
ATOM 670 C C . PHE A 1 89 ? -9.397 5.563 4.073 1.00 94.62 89 PHE A C 1
ATOM 672 O O . PHE A 1 89 ? -8.703 4.574 3.891 1.00 94.62 89 PHE A O 1
ATOM 679 N N . LEU A 1 90 ? -8.840 6.751 4.305 1.00 96.62 90 LEU A N 1
ATOM 680 C CA . LEU A 1 90 ? -7.396 6.957 4.215 1.00 96.62 90 LEU A CA 1
ATOM 681 C C . LEU A 1 90 ? -6.684 6.496 5.488 1.00 96.62 90 LEU A C 1
ATOM 683 O O . LEU A 1 90 ? -7.062 6.828 6.605 1.00 96.62 90 LEU A O 1
ATOM 687 N N . VAL A 1 91 ? -5.567 5.791 5.331 1.00 96.69 91 VAL A N 1
ATOM 688 C CA . VAL A 1 91 ? -4.716 5.427 6.473 1.00 96.69 91 VAL A CA 1
ATOM 689 C C . VAL A 1 91 ? -4.146 6.671 7.170 1.00 96.69 91 VAL A C 1
ATOM 691 O O . VAL A 1 91 ? -3.997 6.699 8.391 1.00 96.69 91 VAL A O 1
ATOM 694 N N . SER A 1 92 ? -3.858 7.734 6.419 1.00 94.88 92 SER A N 1
ATOM 695 C CA . SER A 1 92 ? -3.332 8.993 6.959 1.00 94.88 92 SER A CA 1
ATOM 696 C C . SER A 1 92 ? -4.326 9.751 7.847 1.00 94.88 92 SER A C 1
ATOM 698 O O . SER A 1 92 ? -3.904 10.606 8.621 1.00 94.88 92 SER A O 1
ATOM 700 N N . SER A 1 93 ? -5.629 9.464 7.749 1.00 94.88 93 SER A N 1
ATOM 701 C CA . SER A 1 93 ? -6.684 10.135 8.524 1.00 94.88 93 SER A CA 1
ATOM 702 C C . SER A 1 93 ? -7.090 9.369 9.792 1.00 94.88 93 SER A C 1
ATOM 704 O O . SER A 1 93 ? -7.960 9.827 10.538 1.00 94.88 93 SER A O 1
ATOM 706 N N . LEU A 1 94 ? -6.452 8.225 10.069 1.00 95.44 94 LEU A N 1
ATOM 707 C CA . LEU A 1 94 ? -6.798 7.355 11.191 1.00 95.44 94 LEU A CA 1
ATOM 708 C C . LEU A 1 94 ? -6.585 8.015 12.553 1.00 95.44 94 LEU A C 1
ATOM 710 O O . LEU A 1 94 ? -5.586 8.695 12.804 1.00 95.44 94 LEU A O 1
ATOM 714 N N . LYS A 1 95 ? -7.511 7.727 13.471 1.00 94.94 95 LYS A N 1
ATOM 715 C CA . LYS A 1 95 ? -7.483 8.185 14.863 1.00 94.94 95 LYS A CA 1
ATOM 716 C C . LYS A 1 95 ? -7.720 7.022 15.820 1.00 94.94 95 LYS A C 1
ATOM 718 O O . LYS A 1 95 ? -8.570 6.174 15.550 1.00 94.94 95 LYS A O 1
ATOM 723 N N . CYS A 1 96 ? -7.000 6.982 16.942 1.00 93.19 96 CYS A N 1
ATOM 724 C CA . CYS A 1 96 ? -7.267 5.985 17.979 1.00 93.19 96 CYS A CA 1
ATOM 725 C C . CYS A 1 96 ? -8.659 6.252 18.597 1.00 93.19 96 CYS A C 1
ATOM 727 O O . CYS A 1 96 ? -8.975 7.416 18.843 1.00 93.19 96 CYS A O 1
ATOM 729 N N . PRO A 1 97 ? -9.470 5.230 18.927 1.00 90.19 97 PRO A N 1
ATOM 730 C CA . PRO A 1 97 ? -10.845 5.419 19.421 1.00 90.19 97 PRO A CA 1
ATOM 731 C C . PRO A 1 97 ? -10.961 6.291 20.681 1.00 90.19 97 PRO A C 1
ATOM 733 O O . PRO A 1 97 ? -11.887 7.084 20.830 1.00 90.19 97 PRO A O 1
ATOM 736 N N . LYS A 1 98 ? -9.978 6.195 21.577 1.00 87.12 98 LYS A N 1
ATOM 737 C CA . LYS A 1 98 ? -9.752 7.113 22.699 1.00 87.12 98 LYS A CA 1
ATOM 738 C C . LYS A 1 98 ? -8.263 7.455 22.698 1.00 87.12 98 LYS A C 1
ATOM 740 O O . LYS A 1 98 ? -7.484 6.555 22.420 1.00 87.12 98 LYS A O 1
ATOM 745 N N . PRO A 1 99 ? -7.839 8.705 22.938 1.00 87.88 99 PRO A N 1
ATOM 746 C CA . PRO A 1 99 ? -8.607 9.935 23.119 1.00 87.88 99 PRO A CA 1
ATOM 747 C C . PRO A 1 99 ? -9.013 10.612 21.789 1.00 87.88 99 PRO A C 1
ATOM 749 O O . PRO A 1 99 ? -9.075 11.834 21.729 1.00 87.88 99 PRO A O 1
ATOM 752 N N . ASN A 1 100 ? -9.277 9.862 20.709 1.00 89.44 100 ASN A N 1
ATOM 753 C CA . ASN A 1 100 ? -9.600 10.423 19.385 1.00 89.44 100 ASN A CA 1
ATOM 754 C C . ASN A 1 100 ? -8.484 11.307 18.793 1.00 89.44 100 ASN A C 1
ATOM 756 O O . ASN A 1 100 ? -8.726 12.313 18.121 1.00 89.44 100 ASN A O 1
ATOM 760 N N . VAL A 1 101 ? -7.236 10.918 19.046 1.00 90.94 101 VAL A N 1
ATOM 761 C CA . VAL A 1 101 ? -6.042 11.552 18.476 1.00 90.94 101 VAL A CA 1
ATOM 762 C C . VAL A 1 101 ? -5.585 10.797 17.239 1.00 90.94 101 VAL A C 1
ATOM 764 O O . VAL A 1 101 ? -5.772 9.583 17.147 1.00 90.94 101 VAL A O 1
ATOM 767 N N . SER A 1 102 ? -4.986 11.522 16.290 1.00 93.69 102 SER A N 1
ATOM 768 C CA . SER A 1 102 ? -4.357 10.907 15.119 1.00 93.69 102 SER A CA 1
ATOM 769 C C . SER A 1 102 ? -3.372 9.836 15.565 1.00 93.69 102 SER A C 1
ATOM 771 O O . SER A 1 102 ? -2.564 10.079 16.465 1.00 93.69 102 SER A O 1
ATOM 773 N N . ILE A 1 103 ? -3.408 8.680 14.904 1.00 93.81 103 ILE A N 1
ATOM 774 C CA . ILE A 1 103 ? -2.418 7.628 15.156 1.00 93.81 103 ILE A CA 1
ATOM 775 C C . ILE A 1 103 ? -1.015 8.093 14.741 1.00 93.81 103 ILE A C 1
ATOM 777 O O . ILE A 1 103 ? -0.030 7.536 15.190 1.00 93.81 103 ILE A O 1
ATOM 781 N N . TRP A 1 104 ? -0.925 9.157 13.940 1.00 94.62 104 TRP A N 1
ATOM 782 C CA . TRP A 1 104 ? 0.310 9.776 13.461 1.00 94.62 104 TRP A CA 1
ATOM 783 C C . TRP A 1 104 ? 0.712 11.026 14.262 1.00 94.62 104 TRP A C 1
ATOM 785 O O . TRP A 1 104 ? 1.467 11.855 13.769 1.00 94.62 104 TRP A O 1
ATOM 795 N N . ALA A 1 105 ? 0.167 11.252 15.459 1.00 89.44 105 ALA A N 1
ATOM 796 C CA . ALA A 1 105 ? 0.519 12.431 16.255 1.00 89.44 105 ALA A CA 1
ATOM 797 C C . ALA A 1 105 ? 1.952 12.354 16.835 1.00 89.44 105 ALA A C 1
ATOM 799 O O . ALA A 1 105 ? 2.522 11.275 16.992 1.00 89.44 105 ALA A O 1
ATOM 800 N N . GLY A 1 106 ? 2.527 13.513 17.183 1.00 86.44 106 GLY A N 1
ATOM 801 C CA . GLY A 1 106 ? 3.857 13.610 17.799 1.00 86.44 106 GLY A CA 1
ATOM 802 C C . GLY A 1 106 ? 4.986 13.189 16.854 1.00 86.44 106 GLY A C 1
ATOM 803 O O . GLY A 1 106 ? 4.990 13.562 15.677 1.00 86.44 106 GLY A O 1
ATOM 804 N N . ASP A 1 107 ? 5.921 12.385 17.360 1.00 82.38 107 ASP A N 1
ATOM 805 C CA . ASP A 1 107 ? 7.091 11.903 16.609 1.00 82.38 107 ASP A CA 1
ATOM 806 C C . ASP A 1 107 ? 6.710 11.006 15.419 1.00 82.38 107 ASP A C 1
ATOM 808 O O . ASP A 1 107 ? 7.441 10.920 14.430 1.00 82.38 107 ASP A O 1
ATOM 812 N N . ALA A 1 108 ? 5.525 10.386 15.460 1.00 82.31 108 ALA A N 1
ATOM 813 C CA . ALA A 1 108 ? 5.013 9.558 14.371 1.00 82.31 108 ALA A CA 1
ATOM 814 C C . ALA A 1 108 ? 4.526 10.372 13.157 1.00 82.31 108 ALA A C 1
ATOM 816 O O . ALA A 1 108 ? 4.308 9.803 12.087 1.00 82.31 108 ALA A O 1
ATOM 817 N N . SER A 1 109 ? 4.391 11.698 13.274 1.00 85.75 109 SER A N 1
ATOM 818 C CA . SER A 1 109 ? 3.885 12.552 12.185 1.00 85.75 109 SER A CA 1
ATOM 819 C C . SER A 1 109 ? 4.782 12.518 10.952 1.00 85.75 109 SER A C 1
ATOM 821 O O . SER A 1 109 ? 4.291 12.420 9.823 1.00 85.75 109 SER A O 1
ATOM 823 N N . ALA A 1 110 ? 6.099 12.487 11.162 1.00 85.00 110 ALA A N 1
ATOM 824 C CA . ALA A 1 110 ? 7.090 12.341 10.101 1.00 85.00 110 ALA A CA 1
ATOM 825 C C . ALA A 1 110 ? 7.029 10.967 9.411 1.00 85.00 110 ALA A C 1
ATOM 827 O O . ALA A 1 110 ? 7.466 10.838 8.264 1.00 85.00 110 ALA A O 1
ATOM 828 N N . MET A 1 111 ? 6.472 9.964 10.094 1.00 87.81 111 MET A N 1
ATOM 829 C CA . MET A 1 111 ? 6.351 8.588 9.617 1.00 87.81 111 MET A CA 1
ATOM 830 C C . MET A 1 111 ? 5.020 8.322 8.899 1.00 87.81 111 MET A C 1
ATOM 832 O O . MET A 1 111 ? 4.830 7.228 8.380 1.00 87.81 111 MET A O 1
ATOM 836 N N . THR A 1 112 ? 4.111 9.303 8.816 1.00 90.94 112 THR A N 1
ATOM 837 C CA . THR A 1 112 ? 2.834 9.149 8.098 1.00 90.94 112 THR A CA 1
ATOM 838 C C . THR A 1 112 ? 3.069 8.552 6.699 1.00 90.94 112 THR A C 1
ATOM 840 O O . THR A 1 112 ? 3.867 9.116 5.937 1.00 90.94 112 THR A O 1
ATOM 843 N N . PRO A 1 113 ? 2.403 7.435 6.334 1.00 91.56 113 PRO A N 1
ATOM 844 C CA . PRO A 1 113 ? 2.616 6.770 5.055 1.00 91.56 113 PRO A CA 1
ATOM 845 C C . PRO A 1 113 ? 2.424 7.739 3.893 1.00 91.56 113 PRO A C 1
ATOM 847 O O . PRO A 1 113 ? 1.362 8.342 3.725 1.00 91.56 113 PRO A O 1
ATOM 850 N N . ARG A 1 114 ? 3.477 7.900 3.091 1.00 89.62 114 ARG A N 1
ATOM 851 C CA . ARG A 1 114 ? 3.459 8.778 1.921 1.00 89.62 114 ARG A CA 1
ATOM 852 C C . ARG A 1 114 ? 2.958 8.010 0.700 1.00 89.62 114 ARG A C 1
ATOM 854 O O . ARG A 1 114 ? 3.270 6.823 0.585 1.00 89.62 114 ARG A O 1
ATOM 861 N N . PRO A 1 115 ? 2.246 8.669 -0.231 1.00 90.44 115 PRO A N 1
ATOM 862 C CA . PRO A 1 115 ? 1.882 8.055 -1.500 1.00 90.44 115 PRO A CA 1
ATOM 863 C C . PRO A 1 115 ? 3.120 7.522 -2.226 1.00 90.44 115 PRO A C 1
ATOM 865 O O . PRO A 1 115 ? 4.137 8.212 -2.326 1.00 90.44 115 PRO A O 1
ATOM 868 N N . LEU A 1 116 ? 3.025 6.293 -2.722 1.00 93.69 116 LEU A N 1
ATOM 869 C CA . LEU A 1 116 ? 4.070 5.664 -3.522 1.00 93.69 116 LEU A CA 1
ATOM 870 C C . LEU A 1 116 ? 3.840 5.994 -4.996 1.00 93.69 116 LEU A C 1
ATOM 872 O O . LEU A 1 116 ? 2.701 6.044 -5.461 1.00 93.69 116 LEU A O 1
ATOM 876 N N . ALA A 1 117 ? 4.917 6.219 -5.748 1.00 91.75 117 ALA A N 1
ATOM 877 C CA . ALA A 1 117 ? 4.809 6.534 -7.168 1.00 91.75 117 ALA A CA 1
ATOM 878 C C . ALA A 1 117 ? 4.084 5.402 -7.919 1.00 91.75 117 ALA A C 1
ATOM 880 O O . ALA A 1 117 ? 4.462 4.239 -7.803 1.00 91.75 117 ALA A O 1
ATOM 881 N N . GLY A 1 118 ? 3.039 5.751 -8.676 1.00 94.25 118 GLY A N 1
ATOM 882 C CA . GLY A 1 118 ? 2.223 4.781 -9.416 1.00 94.25 118 GLY A CA 1
ATOM 883 C C . GLY A 1 118 ? 1.127 4.090 -8.595 1.00 94.25 118 GLY A C 1
ATOM 884 O O . GLY A 1 118 ? 0.378 3.284 -9.146 1.00 94.25 118 GLY A O 1
ATOM 885 N N . PHE A 1 119 ? 0.971 4.427 -7.311 1.00 96.94 119 PHE A N 1
ATOM 886 C CA . PHE A 1 119 ? -0.048 3.847 -6.439 1.00 96.94 119 PHE A CA 1
ATOM 887 C C . PHE A 1 119 ? -0.885 4.917 -5.734 1.00 96.94 119 PHE A C 1
ATOM 889 O O . PHE A 1 119 ? -0.420 6.008 -5.408 1.00 96.94 119 PHE A O 1
ATOM 896 N N . ALA A 1 120 ? -2.151 4.588 -5.494 1.00 96.94 120 ALA A N 1
ATOM 897 C CA . ALA A 1 120 ? -3.031 5.373 -4.649 1.00 96.94 120 ALA A CA 1
ATOM 898 C C . ALA A 1 120 ? -2.540 5.344 -3.186 1.00 96.94 120 ALA A C 1
ATOM 900 O O . ALA A 1 120 ? -1.831 4.413 -2.792 1.00 96.94 120 ALA A O 1
ATOM 901 N N . PRO A 1 121 ? -2.931 6.326 -2.354 1.00 96.94 121 PRO A N 1
ATOM 902 C CA . PRO A 1 121 ? -2.694 6.260 -0.918 1.00 96.94 121 PRO A CA 1
ATOM 903 C C . PRO A 1 121 ? -3.282 4.987 -0.296 1.00 96.94 121 PRO A C 1
ATOM 905 O O . PRO A 1 121 ? -4.297 4.465 -0.766 1.00 96.94 121 PRO A O 1
ATOM 908 N N . TRP A 1 122 ? -2.670 4.521 0.793 1.00 97.62 122 TRP A N 1
ATOM 909 C CA . TRP A 1 122 ? -3.186 3.385 1.548 1.00 97.62 122 TRP A CA 1
ATOM 910 C C . TRP A 1 122 ? -4.584 3.668 2.086 1.00 97.62 122 TRP A C 1
ATOM 912 O O . TRP A 1 122 ? -4.840 4.714 2.694 1.00 97.62 122 TRP A O 1
ATOM 922 N N . ARG A 1 123 ? -5.464 2.689 1.902 1.00 98.00 123 ARG A N 1
ATOM 923 C CA . ARG A 1 123 ? -6.816 2.685 2.436 1.00 98.00 123 ARG A CA 1
ATOM 924 C C . ARG A 1 123 ? -6.928 1.734 3.616 1.00 98.00 123 ARG A C 1
ATOM 926 O O . ARG A 1 123 ? -6.237 0.723 3.650 1.00 98.00 123 ARG A O 1
ATOM 933 N N . TYR A 1 124 ? -7.797 2.054 4.559 1.00 97.81 124 TYR A N 1
ATOM 934 C CA . TYR A 1 124 ? -8.067 1.294 5.771 1.00 97.81 124 TYR A CA 1
ATOM 935 C C . TYR A 1 124 ? -9.525 0.855 5.808 1.00 97.81 124 TYR A C 1
ATOM 937 O O . TYR A 1 124 ? -10.412 1.612 5.411 1.00 97.81 124 TYR A O 1
ATOM 945 N N . LEU A 1 125 ? -9.757 -0.348 6.322 1.00 96.81 125 LEU A N 1
ATOM 946 C CA . LEU A 1 125 ? -11.080 -0.887 6.581 1.00 96.81 125 LEU A CA 1
ATOM 947 C C . LEU A 1 125 ? -11.062 -1.675 7.892 1.00 96.81 125 LEU A C 1
ATOM 949 O O . LEU A 1 125 ? -10.202 -2.522 8.115 1.00 96.81 125 LEU A O 1
ATOM 953 N N . ASN A 1 126 ? -12.029 -1.382 8.746 1.00 95.81 126 ASN A N 1
ATOM 954 C CA . ASN A 1 126 ? -12.353 -2.112 9.959 1.00 95.81 126 ASN A CA 1
ATOM 955 C C . ASN A 1 126 ? -13.842 -2.444 9.922 1.00 95.81 126 ASN A C 1
ATOM 957 O O . ASN A 1 126 ? -14.682 -1.540 10.002 1.00 95.81 126 ASN A O 1
ATOM 961 N N . ASP A 1 127 ? -14.145 -3.723 9.734 1.00 93.38 127 ASP A N 1
ATOM 962 C CA . ASP A 1 127 ? -15.500 -4.238 9.610 1.00 93.38 127 ASP A CA 1
ATOM 963 C C . ASP A 1 127 ? -15.621 -5.661 10.185 1.00 93.38 127 ASP A C 1
ATOM 965 O O . ASP A 1 127 ? -14.754 -6.152 10.911 1.00 93.38 127 ASP A O 1
ATOM 969 N N . VAL A 1 128 ? -16.729 -6.334 9.868 1.00 92.50 128 VAL A N 1
ATOM 970 C CA . VAL A 1 128 ? -17.048 -7.686 10.352 1.00 92.50 128 VAL A CA 1
ATOM 971 C C . VAL A 1 128 ? -16.042 -8.747 9.907 1.00 92.50 128 VAL A C 1
ATOM 973 O O . VAL A 1 128 ? -15.966 -9.812 10.514 1.00 92.50 128 VAL A O 1
ATOM 976 N N . THR A 1 129 ? -15.298 -8.478 8.834 1.00 91.56 129 THR A N 1
ATOM 977 C CA . THR A 1 129 ? -14.292 -9.383 8.273 1.00 91.56 129 THR A CA 1
ATOM 978 C C . THR A 1 129 ? -12.916 -9.188 8.905 1.00 91.56 129 THR A C 1
ATOM 980 O O . THR A 1 129 ? -12.031 -10.021 8.706 1.00 91.56 129 THR A O 1
ATOM 983 N N . GLY A 1 130 ? -12.745 -8.127 9.698 1.00 93.69 130 GLY A N 1
ATOM 984 C CA . GLY A 1 130 ? -11.529 -7.822 10.434 1.00 93.69 130 GLY A CA 1
ATOM 985 C C . GLY A 1 130 ? -10.975 -6.435 10.117 1.00 93.69 130 GLY A C 1
ATOM 986 O O . GLY A 1 130 ? -11.679 -5.538 9.653 1.00 93.69 130 GLY A O 1
ATOM 987 N N . VAL A 1 131 ? -9.680 -6.262 10.385 1.00 96.50 131 VAL A N 1
ATOM 988 C CA . VAL A 1 131 ? -8.947 -5.027 10.078 1.00 96.50 131 VAL A CA 1
ATOM 989 C C . VAL A 1 131 ? -8.049 -5.283 8.882 1.00 96.50 131 VAL A C 1
ATOM 991 O O . VAL A 1 131 ? -7.184 -6.161 8.927 1.00 96.50 131 VAL A O 1
ATOM 994 N N . SER A 1 132 ? -8.219 -4.502 7.823 1.00 97.31 132 SER A N 1
ATOM 995 C CA . SER A 1 132 ? -7.436 -4.615 6.599 1.00 97.31 132 SER A CA 1
ATOM 996 C C . SER A 1 132 ? -6.964 -3.259 6.090 1.00 97.31 132 SER A C 1
ATOM 998 O O . SER A 1 132 ? -7.534 -2.205 6.380 1.00 97.31 132 SER A O 1
ATOM 1000 N N . ILE A 1 133 ? -5.883 -3.298 5.319 1.00 98.00 133 ILE A N 1
ATOM 1001 C CA . ILE A 1 133 ? -5.409 -2.164 4.536 1.00 98.00 133 ILE A CA 1
ATOM 1002 C C . ILE A 1 133 ? -5.345 -2.551 3.069 1.00 98.00 133 ILE A C 1
ATOM 1004 O O . ILE A 1 133 ? -5.121 -3.713 2.734 1.00 98.00 133 ILE A O 1
ATOM 1008 N N . SER A 1 134 ? -5.521 -1.583 2.181 1.00 97.88 134 SER A N 1
ATOM 1009 C CA . SER A 1 134 ? -5.401 -1.819 0.748 1.00 97.88 134 SER A CA 1
ATOM 1010 C C . SER A 1 134 ? -4.655 -0.707 0.034 1.00 97.88 134 SER A C 1
ATOM 1012 O O . SER A 1 134 ? -4.663 0.449 0.452 1.00 97.88 134 SER A O 1
ATOM 1014 N N . ILE A 1 135 ? -4.000 -1.070 -1.061 1.00 97.75 135 ILE A N 1
ATOM 1015 C CA . ILE A 1 135 ? -3.324 -0.145 -1.965 1.00 97.75 135 ILE A CA 1
ATOM 1016 C C . ILE A 1 135 ? -3.667 -0.528 -3.399 1.00 97.75 135 ILE A C 1
ATOM 1018 O O . ILE A 1 135 ? -3.789 -1.708 -3.725 1.00 97.75 135 ILE A O 1
ATOM 1022 N N . THR A 1 136 ? -3.875 0.469 -4.254 1.00 97.62 136 THR A N 1
ATOM 1023 C CA . THR A 1 136 ? -4.317 0.263 -5.640 1.00 97.62 136 THR A CA 1
ATOM 1024 C C . THR A 1 136 ? -3.329 0.902 -6.599 1.00 97.62 136 THR A C 1
ATOM 1026 O O . THR A 1 136 ? -2.917 2.039 -6.380 1.00 97.62 136 THR A O 1
ATOM 1029 N N . ALA A 1 137 ? -2.937 0.186 -7.650 1.00 97.31 137 ALA A N 1
ATOM 1030 C CA . ALA A 1 137 ? -2.139 0.759 -8.727 1.00 97.31 137 ALA A CA 1
ATOM 1031 C C . ALA A 1 137 ? -2.972 1.790 -9.503 1.00 97.31 137 ALA A C 1
ATOM 1033 O O . ALA A 1 137 ? -4.126 1.536 -9.841 1.00 97.31 137 ALA A O 1
ATOM 1034 N N . LEU A 1 138 ? -2.394 2.960 -9.780 1.00 96.12 138 LEU A N 1
ATOM 1035 C CA . LEU A 1 138 ? -3.080 4.034 -10.511 1.00 96.12 138 LEU A CA 1
ATOM 1036 C C . LEU A 1 138 ? -3.187 3.729 -12.009 1.00 96.12 138 LEU A C 1
ATOM 1038 O O . LEU A 1 138 ? -4.128 4.164 -12.668 1.00 96.12 138 LEU A O 1
ATOM 1042 N N . GLU A 1 139 ? -2.224 2.982 -12.545 1.00 93.88 139 GLU A N 1
ATOM 1043 C CA . GLU A 1 139 ? -2.219 2.550 -13.938 1.00 93.88 139 GLU A CA 1
ATOM 1044 C C . GLU A 1 139 ? -2.933 1.197 -14.071 1.00 93.88 139 GLU A C 1
ATOM 1046 O O . GLU A 1 139 ? -2.349 0.132 -13.841 1.00 93.88 139 GLU A O 1
ATOM 1051 N N . ALA A 1 140 ? -4.212 1.246 -14.443 1.00 90.44 140 ALA A N 1
ATOM 1052 C CA . ALA A 1 140 ? -5.030 0.054 -14.638 1.00 90.44 140 ALA A CA 1
ATOM 1053 C C . ALA A 1 140 ? -4.414 -0.879 -15.695 1.00 90.44 140 ALA A C 1
ATOM 1055 O O . ALA A 1 140 ? -4.060 -0.452 -16.794 1.00 90.44 140 ALA A O 1
ATOM 1056 N N . GLY A 1 141 ? -4.301 -2.170 -15.377 1.00 89.38 141 GLY A N 1
ATOM 1057 C CA . GLY A 1 141 ? -3.749 -3.160 -16.311 1.00 89.38 141 GLY A CA 1
ATOM 1058 C C . GLY A 1 141 ? -2.221 -3.219 -16.392 1.00 89.38 141 GLY A C 1
ATOM 1059 O O . GLY A 1 141 ? -1.696 -4.068 -17.115 1.00 89.38 141 GLY A O 1
ATOM 1060 N N . SER A 1 142 ? -1.495 -2.381 -15.649 1.00 93.81 142 SER A N 1
ATOM 1061 C CA . SER A 1 142 ? -0.033 -2.346 -15.697 1.00 93.81 142 SER A CA 1
ATOM 1062 C C . SER A 1 142 ? 0.584 -3.631 -15.135 1.00 93.81 142 SER A C 1
ATOM 1064 O O . SER A 1 142 ? 0.516 -3.912 -13.935 1.00 93.81 142 SER A O 1
ATOM 1066 N N . THR A 1 143 ? 1.231 -4.420 -15.998 1.00 94.25 143 THR A N 1
ATOM 1067 C CA . THR A 1 143 ? 1.908 -5.669 -15.601 1.00 94.25 143 THR A CA 1
ATOM 1068 C C . THR A 1 143 ? 3.021 -5.413 -14.592 1.00 94.25 143 THR A C 1
ATOM 1070 O O . THR A 1 143 ? 3.201 -6.201 -13.669 1.00 94.25 143 THR A O 1
ATOM 1073 N N . PHE A 1 144 ? 3.723 -4.283 -14.717 1.00 93.38 144 PHE A N 1
ATOM 1074 C CA . PHE A 1 144 ? 4.759 -3.876 -13.773 1.00 93.38 144 PHE A CA 1
ATOM 1075 C C . PHE A 1 144 ? 4.202 -3.718 -12.351 1.00 93.38 144 PHE A C 1
ATOM 1077 O O . PHE A 1 144 ? 4.717 -4.339 -11.421 1.00 93.38 144 PHE A O 1
ATOM 1084 N N . HIS A 1 145 ? 3.125 -2.942 -12.182 1.00 95.12 145 HIS A N 1
ATOM 1085 C CA . HIS A 1 145 ? 2.531 -2.706 -10.865 1.00 95.12 145 HIS A CA 1
ATOM 1086 C C . HIS A 1 145 ? 1.921 -3.988 -10.290 1.00 95.12 145 HIS A C 1
ATOM 1088 O O . HIS A 1 145 ? 2.121 -4.276 -9.114 1.00 95.12 145 HIS A O 1
ATOM 1094 N N . ARG A 1 146 ? 1.259 -4.812 -11.114 1.00 95.69 146 ARG A N 1
ATOM 1095 C CA . ARG A 1 146 ? 0.726 -6.118 -10.681 1.00 95.69 146 ARG A CA 1
ATOM 1096 C C . ARG A 1 146 ? 1.820 -7.056 -10.180 1.00 95.69 146 ARG A C 1
ATOM 1098 O O . ARG A 1 146 ? 1.673 -7.616 -9.100 1.00 95.69 146 ARG A O 1
ATOM 1105 N N . ASN A 1 147 ? 2.934 -7.158 -10.908 1.00 96.25 147 ASN A N 1
ATOM 1106 C CA . ASN A 1 147 ? 4.087 -7.953 -10.482 1.00 96.25 147 ASN A CA 1
ATOM 1107 C C . ASN A 1 147 ? 4.671 -7.437 -9.162 1.00 96.25 147 ASN A C 1
ATOM 1109 O O . ASN A 1 147 ? 5.139 -8.224 -8.343 1.00 96.25 147 ASN A O 1
ATOM 1113 N N . LEU A 1 148 ? 4.641 -6.120 -8.944 1.00 96.44 148 LEU A N 1
ATOM 1114 C CA . LEU A 1 148 ? 5.098 -5.519 -7.697 1.00 96.44 148 LEU A CA 1
ATOM 1115 C C . LEU A 1 148 ? 4.172 -5.884 -6.532 1.00 96.44 148 LEU A C 1
ATOM 1117 O O . LEU A 1 148 ? 4.657 -6.312 -5.487 1.00 96.44 148 LEU A O 1
ATOM 1121 N N . LEU A 1 149 ? 2.853 -5.798 -6.726 1.00 97.12 149 LEU A N 1
ATOM 1122 C CA . LEU A 1 149 ? 1.867 -6.239 -5.735 1.00 97.12 149 LEU A CA 1
ATOM 1123 C C . LEU A 1 149 ? 2.004 -7.740 -5.421 1.00 97.12 149 LEU A C 1
ATOM 1125 O O . LEU A 1 149 ? 1.981 -8.122 -4.253 1.00 97.12 149 LEU A O 1
ATOM 1129 N N . ASP A 1 150 ? 2.222 -8.583 -6.434 1.00 97.56 150 ASP A N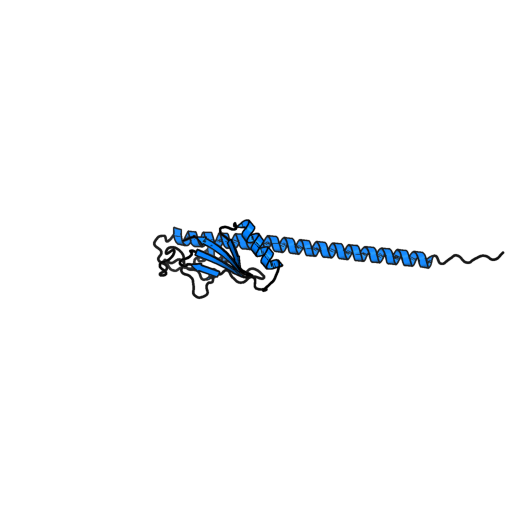 1
ATOM 1130 C CA . ASP A 1 150 ? 2.469 -10.021 -6.256 1.00 97.56 150 ASP A CA 1
ATOM 1131 C C . ASP A 1 150 ? 3.779 -10.292 -5.497 1.00 97.56 150 ASP A C 1
ATOM 1133 O O . ASP A 1 150 ? 3.835 -11.173 -4.638 1.00 97.56 150 ASP A O 1
ATOM 1137 N N . ALA A 1 151 ? 4.824 -9.495 -5.734 1.00 96.56 151 ALA A N 1
ATOM 1138 C CA . ALA A 1 151 ? 6.068 -9.578 -4.971 1.00 96.56 151 ALA A CA 1
ATOM 1139 C C . ALA A 1 151 ? 5.885 -9.164 -3.500 1.00 96.56 151 ALA A C 1
ATOM 1141 O O . ALA A 1 151 ? 6.523 -9.741 -2.617 1.00 96.56 151 ALA A O 1
ATOM 1142 N N . VAL A 1 152 ? 5.003 -8.200 -3.214 1.00 97.06 152 VAL A N 1
ATOM 1143 C CA . VAL A 1 152 ? 4.620 -7.856 -1.836 1.00 97.06 152 VAL A CA 1
ATOM 1144 C C . VAL A 1 152 ? 3.846 -9.008 -1.192 1.00 97.06 152 VAL A C 1
ATOM 1146 O O . VAL A 1 152 ? 4.171 -9.380 -0.066 1.00 97.06 152 VAL A O 1
ATOM 1149 N N . ILE A 1 153 ? 2.907 -9.646 -1.902 1.00 97.81 153 ILE A N 1
ATOM 1150 C CA . ILE A 1 153 ? 2.203 -10.848 -1.410 1.00 97.81 153 ILE A CA 1
ATOM 1151 C C . ILE A 1 153 ? 3.194 -11.962 -1.079 1.00 97.81 153 ILE A C 1
ATOM 1153 O O . ILE A 1 153 ? 3.106 -12.555 -0.008 1.00 97.81 153 ILE A O 1
ATOM 1157 N N . ALA A 1 154 ? 4.168 -12.220 -1.954 1.00 96.94 154 ALA A N 1
ATOM 1158 C CA . ALA A 1 154 ? 5.192 -13.234 -1.715 1.00 96.94 154 ALA A CA 1
ATOM 1159 C C . ALA A 1 154 ? 6.027 -12.947 -0.455 1.00 96.94 154 ALA A C 1
ATOM 1161 O O . ALA A 1 154 ? 6.495 -13.877 0.199 1.00 96.94 154 ALA A O 1
ATOM 1162 N N . LYS A 1 155 ? 6.208 -11.668 -0.097 1.00 95.62 155 LYS A N 1
ATOM 1163 C CA . LYS A 1 155 ? 6.948 -11.257 1.101 1.00 95.62 155 LYS A CA 1
ATOM 1164 C C . LYS A 1 155 ? 6.102 -11.296 2.377 1.00 95.62 155 LYS A C 1
ATOM 1166 O O . LYS A 1 155 ? 6.630 -11.672 3.418 1.00 95.62 155 LYS A O 1
ATOM 1171 N N . VAL A 1 156 ? 4.834 -10.893 2.301 1.00 95.19 156 VAL A N 1
ATOM 1172 C CA . VAL A 1 156 ? 3.907 -10.825 3.447 1.00 95.19 156 VAL A CA 1
ATOM 1173 C C . VAL A 1 156 ? 3.301 -12.197 3.770 1.00 95.19 156 VAL A C 1
ATOM 1175 O O . VAL A 1 156 ? 3.100 -12.524 4.935 1.00 95.19 156 VAL A O 1
ATOM 1178 N N . GLY A 1 157 ? 3.048 -13.015 2.750 1.00 95.00 157 GLY A N 1
ATOM 1179 C CA . GLY A 1 157 ? 2.381 -14.310 2.847 1.00 95.00 157 GLY A CA 1
ATOM 1180 C C . GLY A 1 157 ? 0.964 -14.277 2.268 1.00 95.00 157 GLY A C 1
ATOM 1181 O O . GLY A 1 157 ? 0.173 -13.375 2.549 1.00 95.00 157 GLY A O 1
ATOM 1182 N N . SER A 1 158 ? 0.618 -15.300 1.482 1.00 91.62 158 SER A N 1
ATOM 1183 C CA . SER A 1 158 ? -0.669 -15.411 0.772 1.00 91.62 158 SER A CA 1
ATOM 1184 C C . SER A 1 158 ? -1.884 -15.615 1.680 1.00 91.62 158 SER A C 1
ATOM 1186 O O . SER A 1 158 ? -3.015 -15.431 1.243 1.00 91.62 158 SER A O 1
ATOM 1188 N N . THR A 1 159 ? -1.674 -15.984 2.944 1.00 92.62 159 THR A N 1
ATOM 1189 C CA . THR A 1 159 ? -2.746 -16.089 3.944 1.00 92.62 159 THR A CA 1
ATOM 1190 C C . THR A 1 159 ? -3.200 -14.724 4.456 1.00 92.62 159 THR A C 1
ATOM 1192 O O . THR A 1 159 ? -4.339 -14.587 4.889 1.00 92.62 159 THR A O 1
ATOM 1195 N N . GLN A 1 160 ? -2.320 -13.720 4.412 1.00 93.88 160 GLN A N 1
ATOM 1196 C CA . GLN A 1 160 ? -2.589 -12.368 4.905 1.00 93.88 160 GLN A CA 1
ATOM 1197 C C . GLN A 1 160 ? -2.841 -11.371 3.777 1.00 93.88 160 GLN A C 1
ATOM 1199 O O . GLN A 1 160 ? -3.475 -10.348 4.010 1.00 93.88 160 GLN A O 1
ATOM 1204 N N . ALA A 1 161 ? -2.334 -11.632 2.574 1.00 96.81 161 ALA A N 1
ATOM 1205 C CA . ALA A 1 161 ? -2.374 -10.694 1.464 1.00 96.81 161 ALA A CA 1
ATOM 1206 C C . ALA A 1 161 ? -2.992 -11.330 0.214 1.00 96.81 161 ALA A C 1
ATOM 1208 O O . ALA A 1 161 ? -2.573 -12.400 -0.227 1.00 96.81 161 ALA A O 1
ATOM 1209 N N . VAL A 1 162 ? -3.964 -10.638 -0.381 1.00 97.25 162 VAL A N 1
ATOM 1210 C CA . VAL A 1 162 ? -4.669 -11.063 -1.595 1.00 97.25 162 VAL A CA 1
ATOM 1211 C C . VAL A 1 162 ? -4.724 -9.898 -2.576 1.00 97.25 162 VAL A C 1
ATOM 1213 O O . VAL A 1 162 ? -5.060 -8.774 -2.205 1.00 97.25 162 VAL A O 1
ATOM 1216 N N . ARG A 1 163 ? -4.425 -10.164 -3.850 1.00 96.81 163 ARG A N 1
ATOM 1217 C CA . ARG A 1 163 ? -4.615 -9.199 -4.937 1.00 96.81 163 ARG A CA 1
ATOM 1218 C C . ARG A 1 163 ? -5.898 -9.512 -5.694 1.00 96.81 163 ARG A C 1
ATOM 1220 O O . ARG A 1 163 ? -6.113 -10.644 -6.116 1.00 96.81 163 ARG A O 1
ATOM 1227 N N . SER A 1 164 ? -6.702 -8.484 -5.932 1.00 96.56 164 SER A N 1
ATOM 1228 C CA . SER A 1 164 ? -7.840 -8.515 -6.846 1.00 96.56 164 SER A CA 1
ATOM 1229 C C . SER A 1 164 ? -7.641 -7.434 -7.904 1.00 96.56 164 SER A C 1
ATOM 1231 O O . SER A 1 164 ? -7.666 -6.241 -7.606 1.00 96.56 164 SER A O 1
ATOM 1233 N N . GLY A 1 165 ? -7.362 -7.846 -9.144 1.00 95.50 165 GLY A N 1
ATOM 1234 C CA . GLY A 1 165 ? -7.022 -6.919 -10.226 1.00 95.50 165 GLY A CA 1
ATOM 1235 C C . GLY A 1 165 ? -5.773 -6.091 -9.907 1.00 95.50 165 GLY A C 1
ATOM 1236 O O . GLY A 1 165 ? -4.677 -6.648 -9.791 1.00 95.50 165 GLY A O 1
ATOM 1237 N N . ASP A 1 166 ? -5.970 -4.777 -9.782 1.00 97.00 166 ASP A N 1
ATOM 1238 C CA . ASP A 1 166 ? -4.945 -3.758 -9.516 1.00 97.00 166 ASP A CA 1
ATOM 1239 C C . ASP A 1 166 ? -4.889 -3.328 -8.038 1.00 97.00 166 ASP A C 1
ATOM 1241 O O . ASP A 1 166 ? -4.130 -2.426 -7.679 1.00 97.00 166 ASP A O 1
ATOM 1245 N N . THR A 1 167 ? -5.670 -3.979 -7.171 1.00 97.62 167 THR A N 1
ATOM 1246 C CA . THR A 1 167 ? -5.730 -3.694 -5.735 1.00 97.62 167 THR A CA 1
ATOM 1247 C C . THR A 1 167 ? -5.148 -4.851 -4.936 1.00 97.62 167 THR A C 1
ATOM 1249 O O . THR A 1 167 ? -5.547 -6.004 -5.099 1.00 97.62 167 THR A O 1
ATOM 1252 N N . LEU A 1 168 ? -4.218 -4.531 -4.042 1.00 97.94 168 LEU A N 1
ATOM 1253 C CA . LEU A 1 168 ? -3.715 -5.424 -3.009 1.00 97.94 168 LEU A CA 1
ATOM 1254 C C . LEU A 1 168 ? -4.443 -5.121 -1.703 1.00 97.94 168 LEU A C 1
ATOM 1256 O O . LEU A 1 168 ? -4.421 -3.979 -1.251 1.00 97.94 168 LEU A O 1
ATOM 1260 N N . THR A 1 169 ? -5.025 -6.145 -1.090 1.00 98.06 169 THR A N 1
ATOM 1261 C CA . THR A 1 169 ? -5.635 -6.081 0.240 1.00 98.06 169 THR A CA 1
ATOM 1262 C C . THR A 1 169 ? -4.832 -6.955 1.193 1.00 98.06 169 THR A C 1
ATOM 1264 O O . THR A 1 169 ? -4.522 -8.104 0.881 1.00 98.06 169 THR A O 1
ATOM 1267 N N . ILE A 1 170 ? -4.486 -6.405 2.353 1.00 97.75 170 ILE A N 1
ATOM 1268 C CA . ILE A 1 170 ? -3.726 -7.076 3.404 1.00 97.75 170 ILE A CA 1
ATOM 1269 C C . ILE A 1 170 ? -4.564 -7.073 4.678 1.00 97.75 170 ILE A C 1
ATOM 1271 O O . ILE A 1 170 ? -4.849 -6.015 5.241 1.00 97.75 170 ILE A O 1
ATOM 1275 N N . THR A 1 171 ? -4.932 -8.260 5.141 1.00 97.19 171 THR A N 1
ATOM 1276 C CA . THR A 1 171 ? -5.626 -8.481 6.408 1.00 97.19 171 THR A CA 1
ATOM 1277 C C . THR A 1 171 ? -4.609 -8.441 7.543 1.00 97.19 171 THR A C 1
ATOM 1279 O O . THR A 1 171 ? -3.670 -9.236 7.589 1.00 97.19 171 THR A O 1
ATOM 1282 N N . LEU A 1 172 ? -4.780 -7.487 8.455 1.00 95.69 172 LEU A N 1
ATOM 1283 C CA . LEU A 1 172 ? -3.919 -7.292 9.622 1.00 95.69 172 LEU A CA 1
ATOM 1284 C C . LEU A 1 172 ? -4.453 -8.038 10.846 1.00 95.69 172 LEU A C 1
ATOM 1286 O O . LEU A 1 172 ? -3.675 -8.523 11.663 1.00 95.69 172 LEU A O 1
ATOM 1290 N N . VAL A 1 173 ? -5.778 -8.124 10.966 1.00 94.12 173 VAL A N 1
ATOM 1291 C CA . VAL A 1 173 ? -6.483 -8.811 12.052 1.00 94.12 173 VAL A CA 1
ATOM 1292 C C . VAL A 1 173 ? -7.642 -9.574 11.430 1.00 94.12 173 VAL A C 1
ATOM 1294 O O . VAL A 1 173 ? -8.454 -8.969 10.734 1.00 94.12 173 VAL A O 1
ATOM 1297 N N . SER A 1 174 ? -7.699 -10.886 11.650 1.00 89.94 174 SER A N 1
ATOM 1298 C CA . SER A 1 174 ? -8.845 -11.722 11.280 1.00 89.94 174 SER A CA 1
ATOM 1299 C C . SER A 1 174 ? -10.003 -11.531 12.277 1.00 89.94 174 SER A C 1
ATOM 1301 O O . SER A 1 174 ? -9.754 -11.021 13.374 1.00 89.94 174 SER A O 1
ATOM 1303 N N . PRO A 1 175 ? -11.245 -11.917 11.929 1.00 83.38 175 PRO A N 1
ATOM 1304 C CA . PRO A 1 175 ? -12.374 -11.847 12.855 1.00 83.38 175 PRO A CA 1
ATOM 1305 C C . PRO A 1 175 ? -12.125 -12.639 14.144 1.00 83.38 175 PRO A C 1
ATOM 1307 O O . PRO A 1 175 ? -11.397 -13.661 14.085 1.00 83.38 175 PRO A O 1
#

Secondary structure (DSSP, 8-state):
---PPPP-HHHHHHHHHHHHHHHHHHHHHHHHHHHHHHHHHHHHHHHHHHHHHHHHHHHHHHHHHHHH-TT---SSSSSTTSPPPPTT-BGGG-B-TTT--BTT-GGGGGGSPPPPTTBPPPEEEEETTEEEEEEEBSSTT-HHHHHHHHHHHHHH-TTTEEEETTEEEEEEE--